Protein AF-A0A7J4EGI9-F1 (afdb_monomer_lite)

Sequence (70 aa):
EAFEHNESSLDDLHLLRYGRRFRLPSGAKVVVGRNEKENKVILKLVKEDDLLSEVKGYGSLIVLLRKKKR

Foldseek 3Di:
DCVVQVLPDPLSVVLVVAADWDQDPQRKIKGKGPAPVSQVSNVVSDDPQKDWDDDPPDRTIIIIIGHRDD

pLDDT: mean 83.45, std 11.63, range [51.22, 94.25]

Radius of gyration: 11.83 Å; chains: 1; bounding box: 34×23×30 Å

Secondary structure (DSSP, 8-state):
--GGGT--SHHHHHHHHSSEEEE-TTS-EEEE-SSHHHHHHHHHT--TT-EEE--TTS----EEEEPPP-

Structure (mmCIF, N/CA/C/O backbone):
data_AF-A0A7J4EGI9-F1
#
_entry.id   AF-A0A7J4EGI9-F1
#
loop_
_atom_site.group_PDB
_atom_site.id
_atom_site.type_symbol
_atom_site.label_atom_id
_atom_site.label_alt_id
_atom_site.label_comp_id
_atom_site.label_asym_id
_atom_site.label_entity_id
_atom_site.label_seq_id
_atom_site.pdbx_PDB_ins_code
_atom_site.Cartn_x
_atom_site.Cartn_y
_atom_site.Cartn_z
_atom_site.occupancy
_atom_site.B_iso_or_equiv
_atom_sit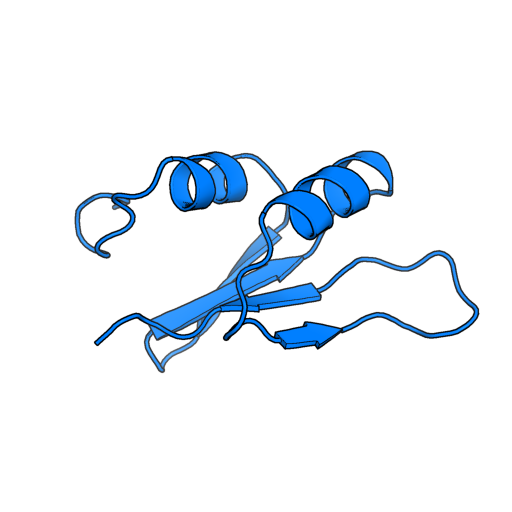e.auth_seq_id
_atom_site.auth_comp_id
_atom_site.auth_asym_id
_atom_site.auth_atom_id
_atom_site.pdbx_PDB_model_num
ATOM 1 N N . GLU A 1 1 ? 23.887 0.499 -2.628 1.00 53.56 1 GLU A N 1
ATOM 2 C CA . GLU A 1 1 ? 22.618 0.035 -2.017 1.00 53.56 1 GLU A CA 1
ATOM 3 C C . GLU A 1 1 ? 21.336 0.647 -2.619 1.00 53.56 1 GLU A C 1
ATOM 5 O O . GLU A 1 1 ? 20.690 -0.052 -3.384 1.00 53.56 1 GLU A O 1
ATOM 10 N N . ALA A 1 2 ? 20.932 1.909 -2.371 1.00 51.22 2 ALA A N 1
ATOM 11 C CA . ALA A 1 2 ? 19.669 2.452 -2.943 1.00 51.22 2 ALA A CA 1
ATOM 12 C C . ALA A 1 2 ? 19.743 2.773 -4.457 1.00 51.22 2 ALA A C 1
ATOM 14 O O . ALA A 1 2 ? 18.822 2.478 -5.222 1.00 51.22 2 ALA A O 1
ATOM 15 N N . PHE A 1 3 ? 20.874 3.323 -4.911 1.00 51.75 3 PHE A N 1
ATOM 16 C CA . PHE A 1 3 ? 21.099 3.667 -6.322 1.00 51.75 3 PHE A CA 1
ATOM 17 C C . PHE A 1 3 ? 21.267 2.441 -7.232 1.00 51.75 3 PHE A C 1
ATOM 19 O O . PHE A 1 3 ? 20.887 2.482 -8.397 1.00 51.75 3 PHE A O 1
ATOM 26 N N . GLU A 1 4 ? 21.745 1.317 -6.694 1.00 57.25 4 GLU A N 1
ATOM 27 C CA . GLU A 1 4 ? 21.951 0.071 -7.455 1.00 57.25 4 GLU A CA 1
ATOM 28 C C . GLU A 1 4 ? 20.637 -0.650 -7.792 1.00 57.25 4 GLU A C 1
ATOM 30 O O . GLU A 1 4 ? 20.606 -1.589 -8.588 1.00 57.25 4 GLU A O 1
ATOM 35 N N . HIS A 1 5 ? 19.526 -0.214 -7.196 1.00 57.97 5 HIS A N 1
ATOM 36 C CA . HIS A 1 5 ? 18.212 -0.833 -7.363 1.00 57.97 5 HIS A CA 1
ATOM 37 C C . HIS A 1 5 ? 17.168 0.098 -7.979 1.00 57.97 5 HIS A C 1
ATOM 39 O O . HIS A 1 5 ? 15.969 -0.184 -7.893 1.00 57.97 5 HIS A O 1
ATOM 45 N N . ASN A 1 6 ? 17.627 1.160 -8.648 1.00 60.25 6 ASN A N 1
ATOM 46 C CA . ASN A 1 6 ? 16.792 2.107 -9.385 1.00 60.25 6 ASN A CA 1
ATOM 47 C C . ASN A 1 6 ? 15.704 2.752 -8.497 1.00 60.25 6 ASN A C 1
ATOM 49 O O . ASN A 1 6 ? 14.574 2.990 -8.921 1.00 60.25 6 ASN A O 1
ATOM 53 N N . GLU A 1 7 ? 16.033 2.998 -7.224 1.00 62.97 7 GLU A N 1
ATOM 54 C CA . GLU A 1 7 ? 15.174 3.694 -6.258 1.00 62.97 7 GLU A CA 1
ATOM 55 C C . GLU A 1 7 ? 15.372 5.209 -6.398 1.00 62.97 7 GLU A C 1
ATOM 57 O O . GLU A 1 7 ? 15.894 5.878 -5.514 1.00 62.97 7 GLU A O 1
ATOM 62 N N . SER A 1 8 ? 15.024 5.738 -7.570 1.00 62.97 8 SER A N 1
ATOM 63 C CA . SER A 1 8 ? 15.324 7.113 -7.991 1.00 62.97 8 SER A CA 1
ATOM 64 C C . SER A 1 8 ? 14.186 8.107 -7.728 1.00 62.97 8 SER A C 1
ATOM 66 O O . SER A 1 8 ? 14.375 9.315 -7.849 1.00 62.97 8 SER A O 1
ATOM 68 N N . SER A 1 9 ? 13.000 7.624 -7.346 1.00 70.62 9 SER A N 1
ATOM 69 C CA . SER A 1 9 ? 11.850 8.471 -7.018 1.00 70.62 9 SER A CA 1
ATOM 70 C C . SER A 1 9 ? 11.871 8.884 -5.543 1.00 70.62 9 SER A C 1
ATOM 72 O O . SER A 1 9 ? 12.145 8.060 -4.670 1.00 70.62 9 SER A O 1
ATOM 74 N N . LEU A 1 10 ? 11.514 10.141 -5.250 1.00 76.25 10 LEU A N 1
ATOM 75 C CA . LEU A 1 10 ? 11.382 10.650 -3.875 1.00 76.25 10 LEU A CA 1
ATOM 76 C C . LEU A 1 10 ? 10.462 9.770 -3.011 1.00 76.25 10 LEU A C 1
ATOM 78 O O . LEU A 1 10 ? 10.741 9.571 -1.831 1.00 76.25 10 LEU A O 1
ATOM 82 N N . ASP A 1 11 ? 9.427 9.168 -3.601 1.00 76.50 11 ASP A N 1
ATOM 83 C CA . ASP A 1 11 ? 8.532 8.246 -2.893 1.00 76.50 11 ASP A CA 1
ATOM 84 C C . ASP A 1 11 ? 9.237 6.962 -2.462 1.00 76.50 11 ASP A C 1
ATOM 86 O O . ASP A 1 11 ? 8.982 6.453 -1.373 1.00 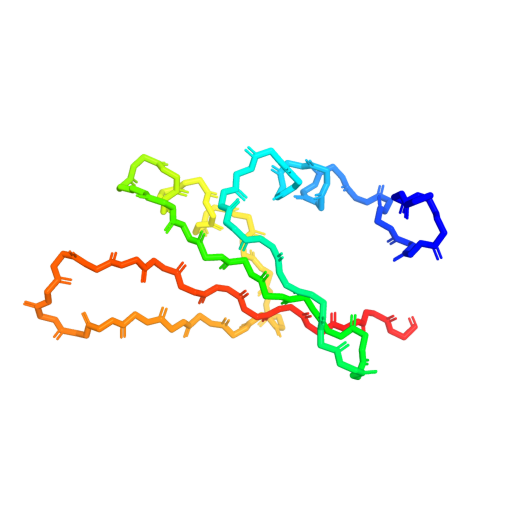76.50 11 ASP A O 1
ATOM 90 N N . ASP A 1 12 ? 10.120 6.422 -3.308 1.00 73.56 12 ASP A N 1
ATOM 91 C CA . ASP A 1 12 ? 10.898 5.237 -2.955 1.00 73.56 12 ASP A CA 1
ATOM 92 C C . ASP A 1 12 ? 11.850 5.570 -1.805 1.00 73.56 12 ASP A C 1
ATOM 94 O O . ASP A 1 12 ? 11.930 4.796 -0.854 1.00 73.56 12 ASP A O 1
ATOM 98 N N . LEU A 1 13 ? 12.478 6.755 -1.830 1.00 79.00 13 LEU A N 1
ATOM 99 C CA . LEU A 1 13 ? 13.317 7.242 -0.734 1.00 79.00 13 LEU A CA 1
ATOM 100 C C . LEU A 1 13 ? 12.517 7.435 0.563 1.00 79.00 13 LEU A C 1
ATOM 102 O O . LEU A 1 13 ? 12.993 7.083 1.644 1.00 79.00 13 LEU A O 1
ATOM 106 N N . HIS A 1 14 ? 11.292 7.956 0.476 1.00 80.50 14 HIS A N 1
ATOM 107 C CA . HIS A 1 14 ? 10.394 8.068 1.624 1.00 80.50 14 HIS A CA 1
ATOM 108 C C . HIS A 1 14 ? 10.010 6.692 2.173 1.00 80.50 14 HIS A C 1
ATOM 110 O O . HIS A 1 14 ? 10.090 6.487 3.383 1.00 80.50 14 HIS A O 1
ATOM 116 N N . LEU A 1 15 ? 9.699 5.716 1.315 1.00 80.56 15 LEU A N 1
ATOM 117 C CA . LEU A 1 15 ? 9.459 4.333 1.736 1.00 80.56 15 LEU A CA 1
ATOM 118 C C . LEU A 1 15 ? 10.690 3.690 2.394 1.00 80.56 15 LEU A C 1
ATOM 120 O O . LEU A 1 15 ? 10.523 2.784 3.203 1.00 80.56 15 LEU A O 1
ATOM 124 N N . LEU A 1 16 ? 11.920 4.162 2.138 1.00 79.50 16 LEU A N 1
ATOM 125 C CA . LEU A 1 16 ? 13.101 3.696 2.883 1.00 79.50 16 LEU A CA 1
ATOM 126 C C . LEU A 1 16 ? 13.072 4.085 4.365 1.00 79.50 16 LEU A C 1
ATOM 128 O O . LEU A 1 16 ? 13.667 3.385 5.186 1.00 79.50 16 LEU A O 1
ATOM 132 N N . ARG A 1 17 ? 12.384 5.181 4.708 1.00 83.88 17 ARG A N 1
ATOM 133 C CA . ARG A 1 17 ? 12.302 5.716 6.075 1.00 83.88 17 ARG A CA 1
ATOM 134 C C . ARG A 1 17 ? 11.168 5.107 6.900 1.00 83.88 17 ARG A C 1
ATOM 136 O O . ARG A 1 17 ? 11.243 5.152 8.126 1.00 83.88 17 ARG A O 1
ATOM 143 N N . TYR A 1 18 ? 10.150 4.538 6.256 1.00 84.50 18 TYR A N 1
ATOM 144 C CA . TYR A 1 18 ? 8.938 4.039 6.912 1.00 84.50 18 TYR A CA 1
ATOM 145 C C . TYR A 1 18 ? 8.735 2.542 6.658 1.00 84.50 18 TYR A C 1
ATOM 147 O O . TYR A 1 18 ? 8.975 2.040 5.565 1.00 84.50 18 TYR A O 1
ATOM 155 N N . GLY A 1 19 ? 8.259 1.817 7.668 1.00 85.44 19 GLY A N 1
ATOM 156 C CA . GLY A 1 19 ? 7.944 0.400 7.549 1.00 85.44 19 GLY A CA 1
ATOM 157 C C . GLY A 1 19 ? 9.141 -0.554 7.627 1.00 85.44 19 GLY A C 1
ATOM 158 O O . GLY A 1 19 ? 10.305 -0.173 7.776 1.00 85.44 19 GLY A O 1
ATOM 159 N N . ARG A 1 20 ? 8.856 -1.856 7.605 1.00 89.25 20 ARG A N 1
ATOM 160 C CA . ARG A 1 20 ? 9.829 -2.947 7.456 1.00 89.25 20 ARG A CA 1
ATOM 161 C C . ARG A 1 20 ? 9.895 -3.323 5.986 1.00 89.25 20 ARG A C 1
ATOM 163 O O . ARG A 1 20 ? 8.857 -3.544 5.370 1.00 89.25 20 ARG A O 1
ATOM 170 N N . ARG A 1 21 ? 11.103 -3.372 5.435 1.00 88.69 21 ARG A N 1
ATOM 171 C CA . ARG A 1 21 ? 11.326 -3.545 4.000 1.00 88.69 21 ARG A CA 1
ATOM 172 C C . ARG A 1 21 ? 11.864 -4.933 3.729 1.00 88.69 21 ARG A C 1
ATOM 174 O O . ARG A 1 21 ? 12.857 -5.326 4.334 1.00 88.69 21 ARG A O 1
ATOM 181 N N . PHE A 1 22 ? 11.242 -5.627 2.790 1.00 88.62 22 PHE A N 1
ATOM 182 C CA . PHE A 1 22 ? 11.719 -6.906 2.294 1.00 88.62 22 PHE A CA 1
ATOM 183 C C . PHE A 1 22 ? 11.852 -6.829 0.785 1.00 88.62 22 PHE A C 1
ATOM 185 O O . PHE A 1 22 ? 10.983 -6.307 0.085 1.00 88.62 22 PHE A O 1
ATOM 192 N N . ARG A 1 23 ? 12.961 -7.353 0.284 1.00 87.00 23 ARG A N 1
ATOM 193 C CA . ARG A 1 23 ? 13.179 -7.527 -1.143 1.00 87.00 23 ARG A CA 1
ATOM 194 C C . ARG A 1 23 ? 12.880 -8.979 -1.472 1.00 87.00 23 ARG A C 1
ATOM 196 O O . ARG A 1 23 ? 13.479 -9.879 -0.892 1.00 87.00 23 ARG A O 1
ATOM 203 N N . LEU A 1 24 ? 11.924 -9.196 -2.366 1.00 89.81 24 LEU A N 1
ATOM 204 C CA . LEU A 1 24 ? 11.604 -10.533 -2.850 1.00 89.81 24 LEU A CA 1
ATOM 205 C C . LEU A 1 24 ? 12.621 -10.956 -3.922 1.00 89.81 24 LEU A C 1
ATOM 207 O O . LEU A 1 24 ? 13.165 -10.083 -4.606 1.00 89.81 24 LEU A O 1
ATOM 211 N N . PRO A 1 25 ? 12.835 -12.268 -4.138 1.00 88.12 25 PRO A N 1
ATOM 212 C CA . PRO A 1 25 ? 13.740 -12.766 -5.180 1.00 88.12 25 PRO A CA 1
ATOM 213 C C . PRO A 1 25 ? 13.417 -12.242 -6.588 1.00 88.12 25 PRO A C 1
ATOM 215 O O . PRO A 1 25 ? 14.314 -12.042 -7.399 1.00 88.12 25 PRO A O 1
ATOM 218 N N . SER A 1 26 ? 12.146 -11.932 -6.866 1.00 87.44 26 SER A N 1
ATOM 219 C CA . SER A 1 26 ? 11.698 -11.312 -8.123 1.00 87.44 26 SER A CA 1
ATOM 220 C C . SER A 1 26 ? 12.134 -9.846 -8.297 1.00 87.44 26 SER A C 1
ATOM 222 O O . SER A 1 26 ? 11.845 -9.223 -9.317 1.00 87.44 26 SER A O 1
ATOM 224 N N . GLY A 1 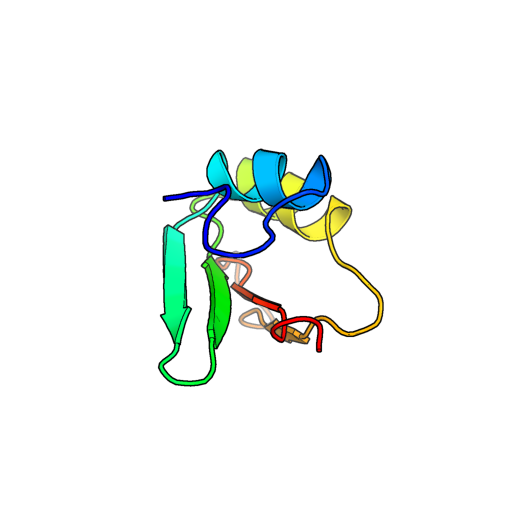27 ? 12.782 -9.253 -7.292 1.00 86.81 27 GLY A N 1
ATOM 225 C CA . GLY A 1 27 ? 13.152 -7.839 -7.244 1.00 86.81 27 GLY A CA 1
ATOM 226 C C . GLY A 1 27 ? 12.031 -6.909 -6.769 1.00 86.81 27 GLY A C 1
ATOM 227 O O . GLY A 1 27 ? 12.296 -5.720 -6.540 1.00 86.81 27 GLY A O 1
ATOM 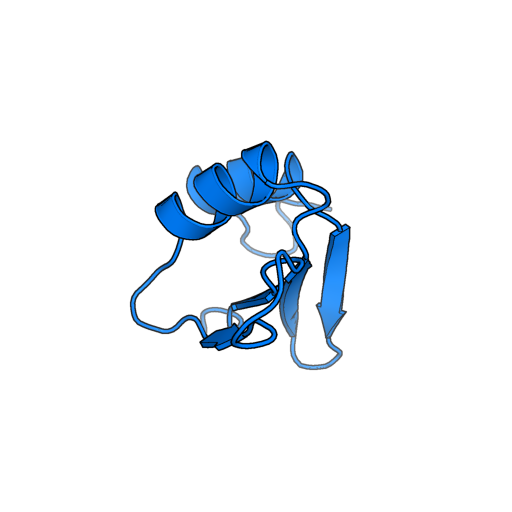228 N N . ALA A 1 28 ? 10.813 -7.435 -6.588 1.00 88.56 28 ALA A N 1
ATOM 229 C CA . ALA A 1 28 ? 9.695 -6.717 -5.985 1.00 88.56 28 ALA A CA 1
ATOM 230 C C . ALA A 1 28 ? 10.008 -6.309 -4.536 1.00 88.56 28 ALA A C 1
ATOM 232 O O . ALA A 1 28 ? 10.779 -6.966 -3.830 1.00 88.56 28 ALA A O 1
ATOM 233 N N . LYS A 1 29 ? 9.408 -5.203 -4.103 1.00 89.75 29 LYS A N 1
ATOM 234 C CA . LYS A 1 29 ? 9.582 -4.617 -2.774 1.00 89.75 29 LYS A CA 1
ATOM 235 C C . LYS A 1 29 ? 8.330 -4.849 -1.950 1.00 89.75 29 LYS A C 1
ATOM 237 O O . LYS A 1 29 ? 7.235 -4.580 -2.430 1.00 89.75 29 LYS A O 1
ATOM 242 N N . VAL A 1 30 ? 8.499 -5.264 -0.706 1.00 92.69 30 VAL A N 1
ATOM 243 C CA . VAL A 1 30 ? 7.434 -5.304 0.296 1.00 92.69 30 VAL A CA 1
ATOM 244 C C . VAL A 1 30 ? 7.761 -4.296 1.388 1.00 92.69 30 VAL A C 1
ATOM 246 O O . VAL A 1 30 ? 8.874 -4.302 1.912 1.00 92.69 30 VAL A O 1
ATOM 249 N N . VAL A 1 31 ? 6.800 -3.449 1.741 1.00 93.38 31 VAL A N 1
ATOM 250 C CA . VAL A 1 31 ? 6.882 -2.500 2.854 1.00 93.38 31 VAL A CA 1
ATOM 251 C C . VAL A 1 31 ? 5.741 -2.785 3.819 1.00 93.38 31 VAL A C 1
ATOM 253 O O . VAL A 1 31 ? 4.581 -2.770 3.427 1.00 93.38 31 VAL A O 1
ATOM 256 N N . VAL A 1 32 ? 6.065 -3.043 5.083 1.00 93.12 32 VAL A N 1
ATOM 257 C CA . VAL A 1 32 ? 5.081 -3.305 6.143 1.00 93.12 32 VAL A CA 1
ATOM 258 C C . VAL A 1 32 ? 5.097 -2.153 7.136 1.00 93.12 32 VAL A C 1
ATOM 260 O O . VAL A 1 32 ? 6.126 -1.926 7.769 1.00 93.12 32 VAL A O 1
ATOM 263 N N . GLY A 1 33 ? 3.994 -1.428 7.298 1.00 93.31 33 GLY A N 1
ATOM 264 C CA . GLY A 1 33 ? 3.908 -0.346 8.283 1.00 93.31 33 GLY A CA 1
ATOM 265 C C . GLY A 1 33 ? 4.091 -0.862 9.707 1.00 93.31 33 GLY A C 1
ATOM 266 O O . GLY A 1 33 ? 3.652 -1.961 10.022 1.00 93.31 33 GLY A O 1
ATOM 267 N N . ARG A 1 34 ? 4.786 -0.111 10.571 1.00 90.69 34 ARG A N 1
ATOM 268 C CA . ARG A 1 34 ? 5.062 -0.535 11.962 1.00 90.69 34 ARG A CA 1
ATOM 269 C C . ARG A 1 34 ? 3.999 -0.075 12.960 1.00 90.69 34 ARG A C 1
ATOM 271 O O . ARG A 1 34 ? 3.956 -0.582 14.074 1.00 90.69 34 ARG A O 1
ATOM 278 N N . ASN A 1 35 ? 3.206 0.926 12.592 1.00 91.44 35 ASN A N 1
ATOM 279 C CA . ASN A 1 35 ? 2.170 1.547 13.415 1.00 91.44 35 ASN A CA 1
ATOM 280 C C . ASN A 1 35 ? 1.207 2.350 12.523 1.00 91.44 35 ASN A C 1
ATOM 282 O O . ASN A 1 35 ? 1.471 2.562 11.339 1.00 91.44 35 ASN A O 1
ATOM 286 N N . GLU A 1 36 ? 0.117 2.859 13.100 1.00 90.62 36 GLU A N 1
ATOM 287 C CA . GLU A 1 36 ? -0.898 3.623 12.362 1.00 90.62 36 GLU A CA 1
ATOM 288 C C . GLU A 1 36 ? -0.357 4.886 11.681 1.00 90.62 36 GLU A C 1
ATOM 290 O O . GLU A 1 36 ? -0.809 5.255 10.594 1.00 90.62 36 GLU A O 1
ATOM 295 N N . LYS A 1 37 ? 0.614 5.568 12.301 1.00 91.69 37 LYS A N 1
ATOM 296 C CA . LYS A 1 37 ? 1.217 6.776 11.725 1.00 91.69 37 LYS A CA 1
ATOM 297 C C . LYS A 1 37 ? 1.982 6.432 10.449 1.00 91.69 37 LYS A C 1
ATOM 299 O O . LYS A 1 37 ? 1.837 7.132 9.452 1.00 91.69 37 LYS A O 1
ATOM 304 N N . GLU A 1 38 ? 2.750 5.347 10.463 1.00 92.25 38 GLU A N 1
ATOM 305 C CA . GLU A 1 38 ? 3.438 4.845 9.274 1.00 92.25 38 GLU A CA 1
ATOM 306 C C . GLU A 1 38 ? 2.462 4.319 8.224 1.00 92.25 38 GLU A C 1
ATOM 308 O O . GLU A 1 38 ? 2.639 4.631 7.052 1.00 92.25 38 GLU A O 1
ATOM 313 N N . ASN A 1 39 ? 1.403 3.607 8.625 1.00 91.81 39 ASN A N 1
ATOM 314 C CA . ASN A 1 39 ? 0.362 3.142 7.704 1.00 91.81 39 ASN A CA 1
ATOM 315 C C . ASN A 1 39 ? -0.215 4.313 6.891 1.00 91.81 39 ASN A C 1
ATOM 317 O O . ASN A 1 39 ? -0.282 4.241 5.667 1.00 91.81 39 ASN A O 1
ATOM 321 N N . LYS A 1 40 ? -0.551 5.432 7.551 1.00 91.94 40 LYS A N 1
ATOM 322 C CA . LYS A 1 40 ? -1.059 6.647 6.886 1.00 91.94 40 LYS A CA 1
ATOM 323 C C . LYS A 1 40 ? -0.065 7.243 5.889 1.00 91.94 40 LYS A C 1
ATOM 325 O O . LYS A 1 40 ? -0.486 7.818 4.891 1.00 91.94 40 LYS A O 1
ATOM 330 N N . VAL A 1 41 ? 1.237 7.147 6.158 1.00 91.75 41 VAL A N 1
ATOM 331 C CA . VAL A 1 41 ? 2.276 7.613 5.228 1.00 91.75 41 VAL A CA 1
ATOM 332 C C . VAL A 1 41 ? 2.414 6.647 4.055 1.00 91.75 41 VAL A C 1
ATOM 334 O O . VAL A 1 41 ? 2.406 7.092 2.913 1.00 91.75 41 VAL A O 1
ATOM 337 N N . ILE A 1 42 ? 2.473 5.340 4.318 1.00 90.69 42 ILE A N 1
ATOM 338 C CA . ILE A 1 42 ? 2.584 4.299 3.289 1.00 90.69 42 ILE A CA 1
ATOM 339 C C . ILE A 1 42 ? 1.416 4.395 2.309 1.00 90.69 42 ILE A C 1
ATOM 341 O O . ILE A 1 42 ? 1.659 4.427 1.110 1.00 90.69 42 ILE A O 1
ATOM 345 N N . LEU A 1 43 ? 0.182 4.542 2.805 1.00 91.00 43 LEU A N 1
ATOM 346 C CA . LEU A 1 43 ? -1.024 4.685 1.980 1.00 91.00 43 LEU A CA 1
ATOM 347 C C . LEU A 1 43 ? -0.982 5.902 1.040 1.00 91.00 43 LEU A C 1
ATOM 349 O O . LEU A 1 43 ? -1.527 5.841 -0.056 1.00 91.00 43 LEU A O 1
ATOM 353 N N . LYS A 1 44 ? -0.308 6.993 1.428 1.00 91.56 44 LYS A N 1
ATOM 354 C CA . LYS A 1 44 ? -0.132 8.184 0.575 1.00 91.56 44 LYS A CA 1
ATOM 355 C C . LYS A 1 44 ? 0.929 8.006 -0.512 1.00 91.56 44 LYS A C 1
ATOM 357 O O . LYS A 1 44 ? 0.971 8.804 -1.439 1.00 91.56 44 LYS A O 1
ATOM 362 N N . LEU A 1 45 ? 1.803 7.009 -0.377 1.00 89.12 45 LEU A N 1
ATOM 363 C CA . LEU A 1 45 ? 2.913 6.741 -1.298 1.00 89.12 45 LEU A CA 1
ATOM 364 C C . LEU A 1 45 ? 2.588 5.630 -2.309 1.00 89.12 45 LEU A C 1
ATOM 366 O O . LEU A 1 45 ? 3.465 5.249 -3.089 1.00 89.12 45 LEU A O 1
ATOM 370 N N . VAL A 1 46 ? 1.367 5.089 -2.273 1.00 90.06 46 VAL A N 1
ATOM 371 C CA . VAL A 1 46 ? 0.868 4.015 -3.144 1.00 90.06 46 VAL A CA 1
ATOM 372 C C . VAL A 1 46 ? 0.742 4.515 -4.580 1.00 90.06 46 VAL A C 1
ATOM 374 O O . VAL A 1 46 ? 0.324 5.644 -4.824 1.00 90.06 46 VAL A O 1
ATOM 377 N N . LYS A 1 47 ? 1.114 3.662 -5.532 1.00 88.75 47 LYS A N 1
ATOM 378 C CA . LYS A 1 47 ? 1.000 3.879 -6.978 1.00 88.75 47 LYS A CA 1
ATOM 379 C C . LYS A 1 47 ? -0.021 2.902 -7.561 1.00 88.75 47 LYS A C 1
ATOM 381 O O . LYS A 1 47 ? -0.341 1.900 -6.934 1.00 88.75 47 LYS A O 1
ATOM 386 N N . GLU A 1 48 ? -0.502 3.189 -8.765 1.00 87.62 48 GLU A N 1
ATOM 387 C CA . GLU A 1 48 ? -1.573 2.428 -9.427 1.00 87.62 48 GLU A CA 1
ATOM 388 C C . GLU A 1 48 ? -1.287 0.916 -9.532 1.00 87.62 48 GLU A C 1
ATOM 390 O O . GLU A 1 48 ? -2.173 0.103 -9.299 1.00 87.62 48 GLU A O 1
ATOM 395 N N . ASP A 1 49 ? -0.031 0.537 -9.786 1.00 89.06 49 ASP A N 1
ATOM 396 C CA . ASP A 1 49 ? 0.394 -0.865 -9.937 1.00 89.06 49 ASP A CA 1
ATOM 397 C C . ASP A 1 49 ? 0.756 -1.579 -8.622 1.00 89.06 49 ASP A C 1
ATOM 399 O O . ASP A 1 49 ? 1.223 -2.729 -8.634 1.00 89.06 49 ASP A O 1
ATOM 403 N N . ASP A 1 50 ? 0.616 -0.902 -7.484 1.00 92.06 50 ASP A N 1
ATOM 404 C CA . ASP A 1 50 ? 0.931 -1.497 -6.195 1.00 92.06 50 ASP A CA 1
ATOM 405 C C . ASP A 1 50 ? -0.208 -2.371 -5.675 1.00 92.06 50 ASP A C 1
ATOM 407 O O . ASP A 1 50 ? -1.392 -2.106 -5.871 1.00 92.06 50 ASP A O 1
ATOM 411 N N . LEU A 1 51 ? 0.166 -3.400 -4.919 1.00 93.75 51 LEU A N 1
ATOM 412 C CA . LEU A 1 51 ? -0.780 -4.231 -4.191 1.00 93.75 51 LEU A CA 1
ATOM 413 C C . LEU A 1 51 ? -0.737 -3.870 -2.709 1.00 93.75 51 LEU A C 1
ATOM 415 O O . LEU A 1 51 ? 0.317 -3.926 -2.075 1.00 93.75 51 LEU A O 1
ATOM 419 N N . LEU A 1 52 ? -1.896 -3.522 -2.159 1.00 94.19 52 LEU A N 1
ATOM 420 C CA . LEU A 1 52 ? -2.090 -3.295 -0.732 1.00 94.19 52 LEU A CA 1
ATOM 421 C C . LEU A 1 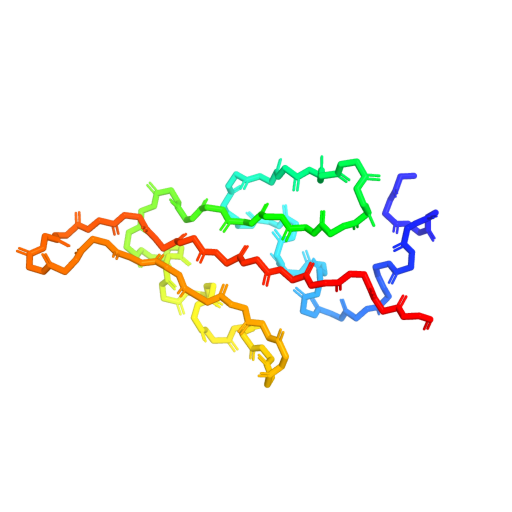52 ? -2.788 -4.493 -0.099 1.00 94.19 52 LEU A C 1
ATOM 423 O O . LEU A 1 52 ? -3.735 -5.043 -0.659 1.00 94.19 52 LEU A O 1
ATOM 427 N N . SER A 1 53 ? -2.346 -4.860 1.098 1.00 92.06 53 SER A N 1
ATOM 428 C CA . SER A 1 53 ? -2.987 -5.876 1.920 1.00 92.06 53 SER A CA 1
ATOM 429 C C . SER A 1 53 ? -3.083 -5.400 3.362 1.00 92.06 53 SER A C 1
ATOM 431 O O . SER A 1 53 ? -2.126 -4.866 3.923 1.00 92.06 53 SER A O 1
ATOM 433 N N . GLU A 1 54 ? -4.235 -5.652 3.970 1.00 91.31 54 GLU A N 1
ATOM 434 C CA . GLU A 1 54 ? -4.520 -5.407 5.380 1.00 91.31 54 GLU A CA 1
ATOM 435 C C . GLU A 1 54 ? -5.445 -6.502 5.913 1.00 91.31 54 GLU A C 1
ATOM 437 O O . GLU A 1 54 ? -6.131 -7.184 5.144 1.00 91.31 54 GLU A O 1
ATOM 442 N N . VAL A 1 55 ? -5.487 -6.672 7.232 1.00 89.12 55 VAL A N 1
ATOM 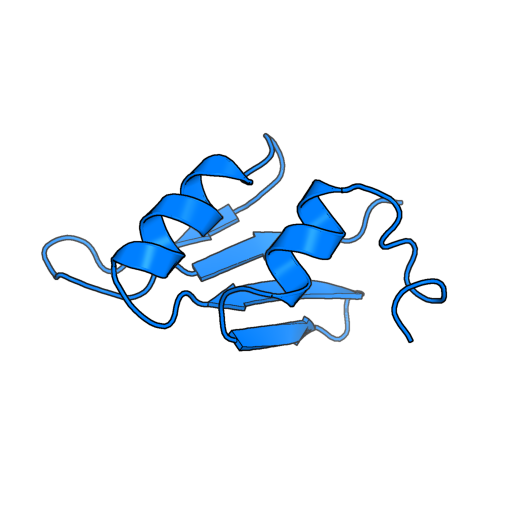443 C CA . VAL A 1 55 ? -6.459 -7.570 7.858 1.00 89.12 55 VAL A CA 1
ATOM 444 C C . VAL A 1 55 ? -7.748 -6.789 8.094 1.00 89.12 55 VAL A C 1
ATOM 446 O O . VAL A 1 55 ? -7.789 -5.874 8.916 1.00 89.12 55 VAL A O 1
ATOM 449 N N . LYS A 1 56 ? -8.815 -7.156 7.378 1.00 85.06 56 LYS A N 1
ATOM 450 C CA . LYS A 1 56 ? -10.121 -6.496 7.498 1.00 85.06 56 LYS A CA 1
ATOM 451 C C . LYS A 1 56 ? -10.701 -6.663 8.902 1.00 85.06 56 LYS A C 1
ATOM 453 O O . LYS A 1 56 ? -10.717 -7.767 9.436 1.00 85.06 56 LYS A O 1
ATOM 458 N N . GLY A 1 57 ? -11.228 -5.574 9.461 1.00 82.81 57 GLY A N 1
ATOM 459 C CA . GLY A 1 57 ? -11.903 -5.574 10.765 1.00 82.81 57 GLY A CA 1
ATOM 460 C C . GLY A 1 57 ? -10.971 -5.473 11.976 1.00 82.81 57 GLY A C 1
ATOM 461 O O . GLY A 1 57 ? -11.455 -5.487 13.103 1.00 82.81 57 GLY A O 1
ATOM 462 N N . TYR A 1 58 ? -9.660 -5.329 11.760 1.00 81.00 58 TYR A N 1
ATOM 463 C CA . TYR A 1 58 ? -8.672 -5.190 12.828 1.00 81.00 58 TYR A CA 1
ATOM 464 C C . TYR A 1 58 ? -7.732 -4.018 12.544 1.00 81.00 58 TYR A C 1
ATOM 466 O O . TYR A 1 58 ? -7.323 -3.808 11.401 1.00 81.00 58 TYR A O 1
ATOM 474 N N . GLY A 1 59 ? -7.344 -3.287 13.594 1.00 78.38 59 GLY A N 1
ATOM 475 C CA . GLY A 1 59 ? -6.270 -2.292 13.534 1.00 78.38 59 GLY A CA 1
ATOM 476 C C . GLY A 1 59 ? -4.937 -2.984 13.262 1.00 78.38 59 GLY A C 1
ATOM 477 O O . GLY A 1 59 ? -4.217 -3.353 14.187 1.00 78.38 59 GLY A O 1
ATOM 478 N N . SER A 1 60 ? -4.657 -3.239 11.987 1.00 78.56 60 SER A N 1
ATOM 479 C CA . SER A 1 60 ? -3.542 -4.063 11.533 1.00 78.56 60 SER A CA 1
ATOM 480 C C . SER A 1 60 ? -2.491 -3.247 10.778 1.00 78.56 60 SER A C 1
ATOM 482 O O . SER A 1 60 ? -2.625 -2.047 10.528 1.00 78.56 60 SER A O 1
ATOM 484 N N . LEU A 1 61 ? -1.372 -3.897 10.481 1.00 88.38 61 LEU A N 1
ATOM 485 C CA . LEU A 1 61 ? -0.275 -3.317 9.717 1.00 88.38 61 LEU A CA 1
ATOM 486 C C . LEU A 1 61 ? -0.680 -3.271 8.238 1.00 88.38 61 LEU A C 1
ATOM 488 O O . LEU A 1 61 ? -1.250 -4.236 7.729 1.00 88.38 61 LEU A O 1
ATOM 492 N N . ILE A 1 62 ? -0.339 -2.191 7.537 1.00 93.00 62 ILE A N 1
ATOM 493 C CA . ILE A 1 62 ? -0.497 -2.131 6.081 1.00 93.00 62 ILE A CA 1
ATOM 494 C C . ILE A 1 62 ? 0.706 -2.796 5.423 1.00 93.00 62 ILE A C 1
ATOM 496 O O . ILE A 1 62 ? 1.851 -2.455 5.730 1.00 93.00 62 ILE A O 1
ATOM 500 N N . VAL A 1 63 ? 0.448 -3.709 4.490 1.00 93.88 63 VAL A N 1
ATOM 501 C CA . VAL A 1 63 ? 1.466 -4.317 3.633 1.00 93.88 63 VAL A CA 1
ATOM 502 C C . VAL A 1 63 ? 1.323 -3.755 2.225 1.00 93.88 63 VAL A C 1
ATOM 504 O O . VAL A 1 63 ? 0.289 -3.916 1.586 1.00 93.88 63 VAL A O 1
ATOM 507 N N . LEU A 1 64 ? 2.380 -3.118 1.738 1.00 94.25 64 LEU A N 1
ATOM 508 C CA . LEU A 1 64 ? 2.514 -2.612 0.379 1.00 94.25 64 LEU A CA 1
ATOM 509 C C . LEU A 1 64 ? 3.482 -3.506 -0.394 1.00 94.25 64 LEU A C 1
ATOM 511 O O . LEU A 1 64 ? 4.641 -3.634 -0.005 1.00 94.25 64 LEU A O 1
ATOM 515 N N . LEU A 1 65 ? 3.043 -4.078 -1.508 1.00 93.25 65 LEU A N 1
ATOM 516 C CA . LEU A 1 65 ? 3.880 -4.799 -2.459 1.00 93.25 65 LEU A CA 1
ATOM 517 C C . LEU A 1 65 ? 3.992 -3.980 -3.749 1.00 93.25 65 LEU A C 1
ATOM 519 O O . LEU A 1 65 ? 3.010 -3.784 -4.461 1.00 93.25 65 LEU A O 1
ATOM 523 N N . ARG A 1 66 ? 5.214 -3.563 -4.076 1.00 90.81 66 ARG A N 1
ATOM 524 C CA . ARG A 1 66 ? 5.550 -2.826 -5.296 1.00 90.81 66 ARG A CA 1
ATOM 525 C C . ARG A 1 66 ? 6.386 -3.690 -6.224 1.00 90.81 66 ARG A C 1
ATOM 527 O O . ARG A 1 66 ? 7.469 -4.156 -5.857 1.00 90.81 66 ARG A O 1
ATOM 534 N N . LYS A 1 67 ? 5.911 -3.891 -7.452 1.00 87.62 67 LYS A N 1
ATOM 535 C CA . LYS A 1 67 ? 6.667 -4.616 -8.483 1.00 87.62 67 LYS A CA 1
ATOM 536 C C . LYS A 1 67 ? 7.912 -3.819 -8.882 1.00 87.62 67 LYS A C 1
ATOM 538 O O . LYS A 1 67 ? 7.921 -2.589 -8.855 1.00 87.62 67 LYS A O 1
ATOM 543 N N . LYS A 1 68 ? 8.986 -4.521 -9.256 1.00 80.06 68 LYS A N 1
ATOM 544 C CA . LYS A 1 68 ? 10.164 -3.873 -9.843 1.00 80.06 68 LYS A CA 1
ATOM 545 C C . LYS A 1 68 ? 9.740 -3.251 -11.178 1.00 80.06 68 LYS A C 1
ATOM 547 O O . LYS A 1 68 ? 9.198 -3.964 -12.021 1.00 80.06 68 LYS A O 1
ATOM 552 N N . LYS A 1 69 ? 9.971 -1.945 -11.360 1.00 69.69 69 LYS A N 1
ATOM 553 C CA . LYS A 1 69 ? 9.823 -1.314 -12.679 1.00 69.69 69 LYS A CA 1
ATOM 554 C C . LYS A 1 69 ? 10.778 -2.006 -13.657 1.00 69.69 69 LYS A C 1
ATOM 556 O O . LYS A 1 69 ? 11.929 -2.257 -13.288 1.00 69.69 69 LYS A O 1
ATOM 561 N N . ARG A 1 70 ? 10.261 -2.379 -14.830 1.00 57.38 70 ARG A N 1
ATOM 562 C CA . ARG A 1 70 ? 11.079 -2.876 -15.942 1.00 57.38 70 ARG A CA 1
ATOM 563 C C . ARG A 1 70 ? 12.038 -1.791 -16.407 1.00 57.38 70 ARG A C 1
ATOM 565 O O . ARG A 1 70 ? 11.626 -0.611 -16.361 1.00 57.38 70 ARG A O 1
#